Protein AF-A0A645BIE0-F1 (afdb_monomer_lite)

Radius of gyration: 15.41 Å; chains: 1; bounding box: 36×28×40 Å

Secondary structure (DSSP, 8-state):
-PPPSEEEEEEEEEEEEEEEESSTTS-SEEEEEEESS-EEEEE-TT-EEEEEEEEEEEGGGPPP-PPGGGEEEEEEEBTTTB-SEEEEEEESSS-EEEEEE-TT--EEEEEEESSEEEEEE-TT-EEEEEEEEEE-

Sequence (136 aa):
MDIPEGEYVLFPEGSGYFAITADANGRDIINNDNFAYPRYVSVQSGTYMYLHNAKMYPVNASPDITFSNGRYIGYLKVGVDIPTGTYKVKTFGSRGYYAITDRYDNIFANDNFTGDTYITIKDGQYLELNNCYIEK

Organism: NCBI:txid1076179

Structure (mmCIF, N/CA/C/O backbone):
data_AF-A0A645BIE0-F1
#
_entry.id   AF-A0A645BIE0-F1
#
loop_
_atom_site.group_PDB
_atom_site.id
_atom_site.type_symbol
_atom_site.label_atom_id
_atom_site.label_alt_id
_atom_site.label_comp_id
_atom_site.label_asym_id
_atom_site.label_entity_id
_atom_site.label_seq_id
_atom_site.pdbx_PDB_ins_code
_atom_site.Cartn_x
_atom_site.Cartn_y
_atom_site.Cartn_z
_atom_site.occupancy
_atom_site.B_iso_or_equiv
_atom_site.auth_seq_id
_atom_site.auth_comp_id
_atom_site.auth_asym_id
_atom_site.auth_atom_id
_atom_site.pdbx_PDB_model_num
ATOM 1 N N . MET A 1 1 ? 20.946 -4.723 -13.450 1.00 51.56 1 MET A N 1
ATOM 2 C CA . MET A 1 1 ? 20.454 -6.103 -13.276 1.00 51.56 1 MET A CA 1
ATOM 3 C C . MET A 1 1 ? 19.040 -6.087 -13.798 1.00 51.56 1 MET A C 1
ATOM 5 O O . MET A 1 1 ? 18.283 -5.242 -13.339 1.00 51.56 1 MET A O 1
ATOM 9 N N . ASP A 1 2 ? 18.732 -6.926 -14.782 1.00 80.00 2 ASP A N 1
ATOM 10 C CA . ASP A 1 2 ? 17.376 -7.009 -15.320 1.00 80.00 2 ASP A CA 1
ATOM 11 C C . ASP A 1 2 ? 16.496 -7.721 -14.295 1.00 80.00 2 ASP A C 1
ATOM 13 O O . ASP A 1 2 ? 16.809 -8.828 -13.850 1.00 80.00 2 ASP A O 1
ATOM 17 N N . ILE A 1 3 ? 15.442 -7.040 -13.859 1.00 86.50 3 ILE A N 1
ATOM 18 C CA . ILE A 1 3 ? 14.460 -7.579 -12.923 1.00 86.50 3 ILE A CA 1
ATOM 19 C C . ILE A 1 3 ? 13.402 -8.286 -13.778 1.00 86.50 3 ILE A C 1
ATOM 21 O O . ILE A 1 3 ? 12.864 -7.648 -14.685 1.00 86.50 3 ILE A O 1
ATOM 25 N N . PRO A 1 4 ? 13.117 -9.581 -13.550 1.00 91.94 4 PRO A N 1
ATOM 26 C CA . PRO A 1 4 ? 12.045 -10.263 -14.262 1.00 91.94 4 PRO A CA 1
ATOM 27 C C . PRO A 1 4 ? 10.704 -9.533 -14.124 1.00 91.94 4 PRO A C 1
ATOM 29 O O . PRO A 1 4 ? 10.431 -8.887 -13.115 1.00 91.94 4 PRO A O 1
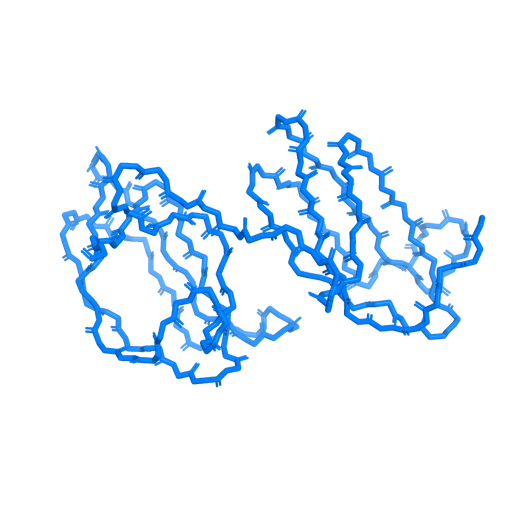ATOM 32 N N . GLU A 1 5 ? 9.846 -9.662 -15.132 1.00 93.12 5 GLU A N 1
ATOM 33 C CA . GLU A 1 5 ? 8.464 -9.202 -15.010 1.00 93.12 5 GLU A CA 1
ATOM 34 C C . GLU A 1 5 ? 7.745 -9.977 -13.895 1.00 93.12 5 GLU A C 1
ATOM 36 O O . GLU A 1 5 ? 7.874 -11.200 -13.788 1.00 93.12 5 GLU A O 1
ATOM 41 N N . GLY A 1 6 ? 6.994 -9.264 -13.055 1.00 93.00 6 GLY A N 1
ATOM 42 C CA . GLY A 1 6 ? 6.282 -9.861 -11.932 1.00 93.00 6 GLY A CA 1
ATOM 43 C C . GLY A 1 6 ? 5.854 -8.867 -10.855 1.00 93.00 6 GLY A C 1
ATOM 44 O O . GLY A 1 6 ? 6.090 -7.660 -10.948 1.00 93.00 6 GLY A O 1
ATOM 45 N N . GLU A 1 7 ? 5.209 -9.397 -9.813 1.00 91.88 7 GLU A N 1
ATOM 46 C CA . GLU A 1 7 ? 4.898 -8.651 -8.593 1.00 91.88 7 GLU A CA 1
ATOM 47 C C . GLU A 1 7 ? 6.010 -8.822 -7.555 1.00 91.88 7 GLU A C 1
ATOM 49 O O . GLU A 1 7 ? 6.486 -9.933 -7.289 1.00 91.88 7 GLU A O 1
ATOM 54 N N . TYR A 1 8 ? 6.370 -7.712 -6.918 1.00 94.25 8 TYR A N 1
ATOM 55 C CA . TYR A 1 8 ? 7.412 -7.646 -5.905 1.00 94.25 8 TYR A CA 1
ATOM 56 C C . TYR A 1 8 ? 6.922 -6.905 -4.664 1.00 94.25 8 TYR A C 1
ATOM 58 O O . TYR A 1 8 ? 6.070 -6.022 -4.751 1.00 94.25 8 TYR A O 1
ATOM 66 N N . VAL A 1 9 ? 7.505 -7.245 -3.515 1.00 95.25 9 VAL A N 1
ATOM 67 C CA . VAL A 1 9 ? 7.349 -6.518 -2.254 1.00 95.25 9 VAL A CA 1
ATOM 68 C C . VAL A 1 9 ? 8.663 -5.829 -1.914 1.00 95.25 9 VAL A C 1
ATOM 70 O O . VAL A 1 9 ? 9.726 -6.459 -1.883 1.00 95.25 9 VAL A O 1
ATOM 73 N N . LEU A 1 10 ? 8.588 -4.529 -1.654 1.00 95.56 10 LEU A N 1
ATOM 74 C CA . LEU A 1 10 ? 9.696 -3.687 -1.231 1.00 95.56 10 LEU A CA 1
ATOM 75 C C . LEU A 1 10 ? 9.637 -3.515 0.279 1.00 95.56 10 LEU A C 1
ATOM 77 O O . LEU A 1 10 ? 8.617 -3.077 0.791 1.00 95.56 10 LEU A O 1
ATOM 81 N N . PHE A 1 11 ? 10.718 -3.813 0.989 1.00 95.06 11 PHE A N 1
ATOM 82 C CA . PHE A 1 11 ? 10.843 -3.628 2.434 1.00 95.06 11 PHE A CA 1
ATOM 83 C C . PHE A 1 11 ? 11.808 -2.473 2.711 1.00 95.06 11 PHE A C 1
ATOM 85 O O . PHE A 1 11 ? 12.995 -2.616 2.402 1.00 95.06 11 PHE A O 1
ATOM 92 N N . PRO A 1 12 ? 11.342 -1.340 3.268 1.00 95.19 12 PRO A N 1
ATOM 93 C CA . PRO A 1 12 ? 12.204 -0.194 3.528 1.00 95.19 12 PRO A CA 1
ATOM 94 C C . PRO A 1 12 ? 13.133 -0.453 4.718 1.00 95.19 12 PRO A C 1
ATOM 96 O O . PRO A 1 12 ? 12.740 -1.0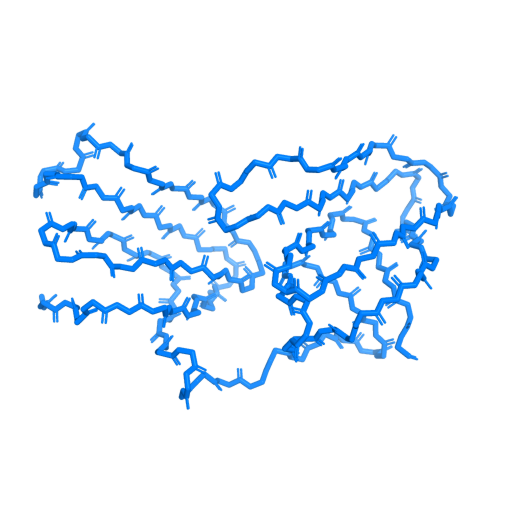49 5.720 1.00 95.19 12 PRO A O 1
ATOM 99 N N . GLU A 1 13 ? 14.354 0.067 4.647 1.00 94.25 13 GLU A N 1
ATOM 100 C CA . GLU A 1 13 ? 15.303 0.103 5.763 1.00 94.25 13 GLU A CA 1
ATOM 101 C C . GLU A 1 13 ? 15.204 1.474 6.461 1.00 94.25 13 GLU A C 1
ATOM 103 O O . GLU A 1 13 ? 16.071 2.338 6.360 1.00 94.25 13 GLU A O 1
ATOM 108 N N . GLY A 1 14 ? 14.075 1.704 7.139 1.00 90.31 14 GLY A N 1
ATOM 109 C CA . GLY A 1 14 ? 13.700 2.991 7.740 1.00 90.31 14 GLY A CA 1
ATOM 110 C C . GLY A 1 14 ? 12.736 3.777 6.849 1.00 90.31 14 GLY A C 1
ATOM 111 O O . GLY A 1 14 ? 11.536 3.772 7.103 1.00 90.31 14 GLY A O 1
ATOM 112 N N . SER A 1 15 ? 13.245 4.418 5.795 1.00 92.56 15 SER A N 1
ATOM 113 C CA . SER A 1 15 ? 12.428 5.027 4.732 1.00 92.56 15 SER A CA 1
ATOM 114 C C . SER A 1 15 ? 13.028 4.680 3.378 1.00 92.56 15 SER A C 1
ATOM 116 O O . SER A 1 15 ? 14.195 4.982 3.130 1.00 92.56 15 SER A O 1
ATOM 118 N N . GLY A 1 16 ? 12.241 4.048 2.517 1.00 96.75 16 GLY A N 1
ATOM 119 C CA . GLY A 1 16 ? 12.628 3.680 1.163 1.00 96.75 16 GLY A CA 1
ATOM 120 C C . GLY A 1 16 ? 12.117 4.678 0.130 1.00 96.75 16 GLY A C 1
ATOM 121 O O . GLY A 1 16 ? 11.178 5.435 0.381 1.00 96.75 16 GLY A O 1
ATOM 122 N N . TYR A 1 17 ? 12.728 4.641 -1.049 1.00 96.56 17 TYR A N 1
ATOM 123 C CA . TYR A 1 17 ? 12.197 5.274 -2.251 1.00 96.56 17 TYR A CA 1
ATOM 124 C C . TYR A 1 17 ? 12.294 4.300 -3.416 1.00 96.56 17 TYR A C 1
ATOM 126 O O . TYR A 1 17 ? 13.300 3.597 -3.559 1.00 96.56 17 TYR A O 1
ATOM 134 N N . PHE A 1 18 ? 11.269 4.273 -4.261 1.00 95.69 18 PHE A N 1
ATOM 135 C CA . PHE A 1 18 ? 11.337 3.580 -5.539 1.00 95.69 18 PHE A CA 1
ATOM 136 C C . PHE A 1 18 ? 10.809 4.460 -6.666 1.00 95.69 18 PHE A C 1
ATOM 138 O O . PHE A 1 18 ? 9.982 5.337 -6.438 1.00 95.69 18 PHE A O 1
ATOM 145 N N . ALA A 1 19 ? 11.266 4.187 -7.884 1.00 94.88 19 ALA A N 1
ATOM 146 C CA . ALA A 1 19 ? 10.646 4.676 -9.106 1.00 94.88 19 ALA A CA 1
ATOM 147 C C . ALA A 1 19 ? 10.663 3.578 -10.167 1.00 94.88 19 ALA A C 1
ATOM 149 O O . ALA A 1 19 ? 11.680 2.912 -10.349 1.00 94.88 19 ALA A O 1
ATOM 150 N N . ILE A 1 20 ? 9.548 3.412 -10.868 1.00 94.00 20 ILE A N 1
ATOM 151 C CA . ILE A 1 20 ? 9.404 2.593 -12.067 1.00 94.00 20 ILE A CA 1
ATOM 152 C C . ILE A 1 20 ? 9.172 3.549 -13.228 1.00 94.00 20 ILE A C 1
ATOM 154 O O . ILE A 1 20 ? 8.271 4.388 -13.166 1.00 94.00 20 ILE A O 1
ATOM 158 N N . THR A 1 21 ? 9.989 3.442 -14.270 1.00 94.75 21 THR A N 1
ATOM 159 C CA . THR A 1 21 ? 9.982 4.361 -15.408 1.00 94.75 21 THR A CA 1
ATOM 160 C C . THR A 1 21 ? 9.888 3.627 -16.740 1.00 94.75 21 THR A C 1
ATOM 162 O O . THR A 1 21 ? 10.343 2.489 -16.870 1.00 94.75 21 THR A O 1
ATOM 165 N N . ALA A 1 22 ? 9.302 4.279 -17.745 1.00 93.56 22 ALA A N 1
ATOM 166 C CA . ALA A 1 22 ? 9.220 3.756 -19.111 1.00 93.56 22 ALA A CA 1
ATOM 167 C C . ALA A 1 22 ? 10.539 3.925 -19.891 1.00 93.56 22 ALA A C 1
ATOM 169 O O . ALA A 1 22 ? 10.721 3.330 -20.951 1.00 93.56 22 ALA A O 1
ATOM 170 N N . ASP A 1 23 ? 11.474 4.727 -19.370 1.00 91.38 23 ASP A N 1
ATOM 171 C CA . ASP A 1 23 ? 12.783 4.961 -19.975 1.00 91.38 23 ASP A CA 1
ATOM 172 C C . ASP A 1 23 ? 13.938 4.777 -18.982 1.00 91.38 23 ASP A C 1
ATOM 174 O O . ASP A 1 23 ? 13.806 5.021 -17.781 1.00 91.38 23 ASP A O 1
ATOM 178 N N . ALA A 1 24 ? 15.105 4.401 -19.509 1.00 88.19 24 ALA A N 1
ATOM 179 C CA . ALA A 1 24 ? 16.295 4.086 -18.720 1.00 88.19 24 ALA A CA 1
ATOM 180 C C . ALA A 1 24 ? 16.923 5.289 -17.989 1.00 88.19 24 ALA A C 1
ATOM 182 O O . ALA A 1 24 ? 17.760 5.099 -17.111 1.00 88.19 24 ALA A O 1
ATOM 183 N N . ASN A 1 25 ? 16.560 6.524 -18.350 1.00 88.75 25 ASN A N 1
ATOM 184 C CA . ASN A 1 25 ? 17.093 7.742 -17.731 1.00 88.75 25 ASN A CA 1
ATOM 185 C C 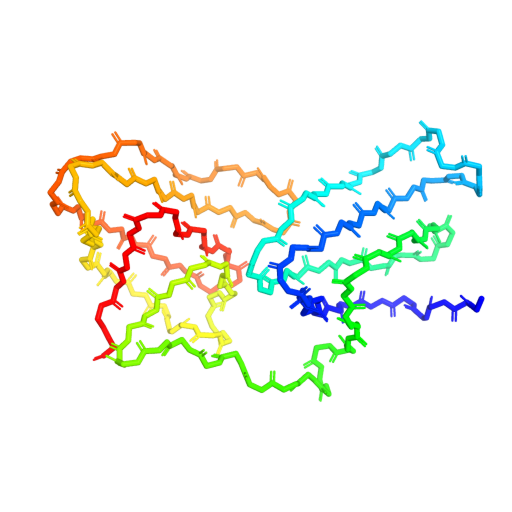. ASN A 1 25 ? 16.216 8.244 -16.577 1.00 88.75 25 ASN A C 1
ATOM 187 O O . ASN A 1 25 ? 16.543 9.268 -15.980 1.00 88.75 25 ASN A O 1
ATOM 191 N N . GLY A 1 26 ? 15.100 7.566 -16.291 1.00 86.88 26 GLY A N 1
ATOM 192 C CA . GLY A 1 26 ? 14.223 7.886 -15.170 1.00 86.88 26 GLY A CA 1
ATOM 193 C C . GLY A 1 26 ? 13.366 9.143 -15.359 1.00 86.88 26 GLY A C 1
ATOM 194 O O . GLY A 1 26 ? 13.020 9.783 -14.369 1.00 86.88 26 GLY A O 1
ATOM 195 N N . ARG A 1 27 ? 13.066 9.545 -16.603 1.00 88.88 27 ARG A N 1
ATOM 196 C CA . ARG A 1 27 ? 12.314 10.780 -16.898 1.00 88.88 27 ARG A CA 1
ATOM 197 C C . ARG A 1 27 ? 10.814 10.540 -17.027 1.00 88.88 27 ARG A C 1
ATOM 199 O O . ARG A 1 27 ? 10.035 11.411 -16.656 1.00 88.88 27 ARG A O 1
ATOM 206 N N . ASP A 1 28 ? 10.428 9.383 -17.543 1.00 93.75 28 ASP A N 1
ATOM 207 C CA . ASP A 1 28 ? 9.041 8.980 -17.746 1.00 93.75 28 ASP A CA 1
ATOM 208 C C . ASP A 1 28 ? 8.584 8.074 -16.596 1.00 93.75 28 ASP A C 1
ATOM 210 O O . ASP A 1 28 ? 8.752 6.854 -16.643 1.00 93.75 28 ASP A O 1
ATOM 214 N N . ILE A 1 29 ? 8.114 8.687 -15.505 1.00 92.88 29 ILE A N 1
ATOM 215 C CA . ILE A 1 29 ? 7.723 7.987 -14.275 1.00 92.88 29 ILE A CA 1
ATOM 216 C C . ILE A 1 29 ? 6.340 7.359 -14.451 1.00 92.88 29 ILE A C 1
ATOM 218 O O . ILE A 1 29 ? 5.352 8.059 -14.649 1.00 92.88 29 ILE A O 1
ATOM 222 N N . ILE A 1 30 ? 6.281 6.036 -14.295 1.00 91.69 30 ILE A N 1
ATOM 223 C CA . ILE A 1 30 ? 5.039 5.258 -14.255 1.00 91.69 30 ILE A CA 1
ATOM 224 C C . ILE A 1 30 ? 4.497 5.209 -12.823 1.00 91.69 30 ILE A C 1
ATOM 226 O O . ILE A 1 30 ? 3.305 5.397 -12.606 1.00 91.69 30 ILE A O 1
ATOM 230 N N . ASN A 1 31 ? 5.366 4.932 -11.847 1.00 90.50 31 ASN A N 1
ATOM 231 C CA . ASN A 1 31 ? 5.012 4.884 -10.429 1.00 90.50 31 ASN A CA 1
ATOM 232 C C . ASN A 1 31 ? 6.248 5.214 -9.583 1.00 90.50 31 ASN A C 1
ATOM 234 O O . ASN A 1 31 ? 7.340 4.726 -9.874 1.00 90.50 31 ASN A O 1
ATOM 238 N N . ASN A 1 32 ? 6.093 6.022 -8.544 1.00 93.25 32 ASN A N 1
ATOM 239 C CA . ASN A 1 32 ? 7.110 6.235 -7.530 1.00 93.25 32 ASN A CA 1
ATOM 240 C C . ASN A 1 32 ? 6.469 6.509 -6.167 1.00 93.25 32 ASN A C 1
ATOM 242 O O . ASN A 1 32 ? 5.379 7.066 -6.083 1.00 93.25 32 ASN A O 1
ATOM 246 N N . ASP A 1 33 ? 7.175 6.166 -5.093 1.00 92.50 33 ASP A N 1
ATOM 247 C CA . ASP A 1 33 ? 6.732 6.487 -3.735 1.00 92.50 33 ASP A CA 1
ATOM 248 C C . ASP A 1 33 ? 7.924 6.642 -2.784 1.00 92.50 33 ASP A C 1
ATOM 250 O O . ASP A 1 33 ? 8.967 6.000 -2.951 1.00 92.50 33 ASP A O 1
ATOM 254 N N . ASN A 1 34 ? 7.739 7.469 -1.753 1.00 94.12 34 ASN A N 1
ATOM 255 C CA . ASN A 1 34 ? 8.551 7.457 -0.542 1.00 94.12 34 ASN A CA 1
ATOM 256 C C . ASN A 1 34 ? 7.788 6.679 0.530 1.00 94.12 34 ASN A C 1
ATOM 258 O O . ASN A 1 34 ? 6.716 7.097 0.961 1.00 94.12 34 ASN A O 1
ATOM 262 N N . PHE A 1 35 ? 8.348 5.570 1.005 1.00 92.75 35 PHE A N 1
ATOM 263 C CA . PHE A 1 35 ? 7.594 4.611 1.806 1.00 92.75 35 PHE A CA 1
ATOM 264 C C . PHE A 1 35 ? 8.306 4.208 3.095 1.00 92.75 35 PHE A C 1
ATOM 266 O O . PHE A 1 35 ? 9.502 3.925 3.115 1.00 92.75 35 PHE A O 1
ATOM 273 N N . ALA A 1 36 ? 7.536 4.131 4.181 1.00 91.31 36 ALA A N 1
ATOM 274 C CA . ALA A 1 36 ? 8.005 3.694 5.502 1.00 91.31 36 ALA A CA 1
ATOM 275 C C . ALA A 1 36 ? 7.514 2.285 5.889 1.00 91.31 36 ALA A C 1
ATOM 277 O O . ALA A 1 36 ? 7.983 1.705 6.864 1.00 91.31 36 ALA A O 1
ATOM 278 N N . TYR A 1 37 ? 6.589 1.717 5.112 1.00 91.12 37 TYR A N 1
ATOM 279 C CA . TYR A 1 37 ? 6.072 0.355 5.268 1.00 91.12 37 TYR A CA 1
ATOM 280 C C . TYR A 1 37 ? 6.245 -0.415 3.970 1.00 91.12 37 TYR A C 1
ATOM 282 O O . TYR A 1 37 ? 6.380 0.232 2.931 1.00 91.12 37 TYR A O 1
ATOM 290 N N . PRO A 1 38 ? 6.202 -1.758 3.991 1.00 93.19 38 PRO A N 1
ATOM 291 C CA . PRO A 1 38 ? 6.344 -2.525 2.770 1.00 93.19 38 PRO A CA 1
ATOM 292 C C . PRO A 1 38 ? 5.402 -2.070 1.650 1.00 93.19 38 PRO A C 1
ATOM 294 O O . PRO A 1 38 ? 4.285 -1.623 1.912 1.00 93.19 38 PRO A O 1
ATOM 297 N N . ARG A 1 39 ? 5.874 -2.137 0.404 1.00 92.81 39 ARG A N 1
ATOM 298 C CA . ARG A 1 39 ? 5.129 -1.699 -0.786 1.00 92.81 39 ARG A CA 1
ATOM 299 C C . ARG A 1 39 ? 5.072 -2.801 -1.819 1.00 92.81 39 ARG A C 1
ATOM 301 O O . ARG A 1 39 ? 6.098 -3.394 -2.135 1.00 92.81 39 ARG A O 1
ATOM 308 N N . TYR A 1 40 ? 3.889 -3.032 -2.371 1.00 92.69 40 TYR A N 1
ATOM 309 C CA . TYR A 1 40 ? 3.736 -3.890 -3.537 1.00 92.69 40 TYR A CA 1
ATOM 310 C C . TYR A 1 40 ? 3.979 -3.075 -4.798 1.00 92.69 40 TYR A C 1
ATOM 312 O O . TYR A 1 40 ? 3.440 -1.983 -4.944 1.00 92.69 40 TYR A O 1
ATOM 320 N N . VAL A 1 41 ? 4.765 -3.622 -5.717 1.00 92.44 41 VAL A N 1
ATOM 321 C CA . VAL A 1 41 ? 5.009 -3.022 -7.029 1.00 92.44 41 VAL A CA 1
ATOM 322 C C . VAL A 1 41 ? 4.927 -4.077 -8.121 1.00 92.44 41 VAL A C 1
ATOM 324 O O . VAL A 1 41 ? 5.107 -5.272 -7.880 1.00 92.44 41 VAL A O 1
ATOM 327 N N . SER A 1 42 ? 4.645 -3.635 -9.341 1.00 91.00 42 SER A N 1
ATOM 328 C CA . SER A 1 42 ? 4.644 -4.484 -10.530 1.00 91.00 42 SER A CA 1
ATOM 329 C C . SER A 1 42 ? 5.735 -4.034 -11.483 1.00 91.00 42 SER A C 1
ATOM 331 O O . SER A 1 42 ? 5.714 -2.894 -11.938 1.00 91.00 42 SER A O 1
ATOM 333 N N . VAL A 1 43 ? 6.652 -4.935 -11.810 1.00 91.88 43 VAL A N 1
ATOM 334 C CA . VAL A 1 43 ? 7.657 -4.718 -12.852 1.00 91.88 43 VAL A CA 1
ATOM 335 C C . VAL A 1 43 ? 7.126 -5.336 -14.136 1.00 91.88 43 VAL A C 1
ATOM 337 O O . VAL A 1 43 ? 6.743 -6.502 -14.127 1.00 91.88 43 VAL A O 1
ATOM 340 N N . GLN A 1 44 ? 7.083 -4.563 -15.221 1.00 92.56 44 GLN A N 1
ATOM 341 C CA . GLN A 1 44 ? 6.674 -5.025 -16.553 1.00 92.56 44 GLN A CA 1
ATOM 342 C C . GLN A 1 44 ? 7.871 -5.035 -17.502 1.00 92.56 44 GLN A C 1
ATOM 344 O O . GLN A 1 44 ? 8.805 -4.243 -17.335 1.00 92.56 44 GLN A O 1
ATOM 349 N N . SER A 1 45 ? 7.847 -5.897 -18.520 1.00 91.31 45 SER A N 1
ATOM 350 C CA . SER A 1 45 ? 8.873 -5.869 -19.564 1.00 91.31 45 SER A CA 1
ATOM 351 C C . SER A 1 45 ? 9.010 -4.473 -20.188 1.00 91.31 45 SER A C 1
ATOM 353 O O . SER A 1 45 ? 8.019 -3.800 -20.467 1.00 91.31 45 SER A O 1
ATOM 355 N N . GLY A 1 46 ? 10.252 -4.025 -20.386 1.00 89.19 46 GLY A N 1
ATOM 356 C CA . GLY A 1 46 ? 10.553 -2.696 -20.928 1.00 89.19 46 GLY A CA 1
ATOM 357 C C . GLY A 1 46 ? 10.471 -1.543 -19.921 1.00 89.19 46 GLY A C 1
ATOM 358 O O . GLY A 1 46 ? 10.719 -0.407 -20.312 1.00 89.19 46 GLY A O 1
ATOM 359 N N . THR A 1 47 ? 10.171 -1.811 -18.645 1.00 93.19 47 THR A N 1
ATOM 360 C CA . THR A 1 47 ? 10.261 -0.805 -17.573 1.00 93.19 47 THR A CA 1
ATOM 361 C C . THR A 1 47 ? 11.599 -0.873 -16.841 1.00 93.19 47 THR A C 1
ATOM 363 O O . THR A 1 47 ? 12.285 -1.896 -16.840 1.00 93.19 47 THR A O 1
ATOM 366 N N . TYR A 1 48 ? 11.974 0.233 -16.205 1.00 92.62 48 TYR A N 1
ATOM 367 C CA . TYR A 1 48 ? 13.216 0.380 -15.453 1.00 92.62 48 TYR A CA 1
ATOM 368 C C . TYR A 1 48 ? 12.893 0.729 -14.009 1.00 92.62 48 TYR A C 1
ATOM 370 O O . TYR A 1 48 ? 12.029 1.563 -13.759 1.00 92.62 48 TYR A O 1
ATOM 378 N N . MET A 1 49 ? 13.587 0.108 -13.054 1.00 92.19 49 MET A N 1
ATOM 379 C CA . MET A 1 49 ? 13.356 0.353 -11.634 1.00 92.19 49 MET A CA 1
ATOM 380 C C . MET A 1 49 ? 14.583 0.969 -10.964 1.00 92.19 49 MET A C 1
ATOM 382 O O . MET A 1 49 ? 15.692 0.441 -11.050 1.00 92.19 49 MET A O 1
ATOM 386 N N . TYR A 1 50 ? 14.355 2.054 -10.233 1.00 94.06 50 TYR A N 1
ATOM 387 C CA . TYR A 1 50 ? 15.265 2.591 -9.234 1.00 94.06 50 TYR A CA 1
ATOM 388 C C . TYR A 1 50 ? 14.742 2.232 -7.843 1.00 94.06 50 TYR A C 1
ATOM 390 O O . TYR A 1 50 ? 13.564 2.436 -7.556 1.00 94.06 50 TYR A O 1
ATOM 398 N N . LEU A 1 51 ? 15.614 1.717 -6.976 1.00 95.44 51 LEU A N 1
ATOM 399 C CA . LEU A 1 51 ? 15.287 1.383 -5.593 1.00 95.44 51 LEU A CA 1
ATOM 400 C C . LEU A 1 51 ? 16.384 1.906 -4.670 1.00 95.44 51 LEU A C 1
ATOM 402 O O . LEU A 1 51 ? 17.568 1.654 -4.893 1.00 95.44 51 LEU A O 1
ATOM 406 N N . HIS A 1 52 ? 15.982 2.615 -3.622 1.00 96.50 52 HIS A N 1
ATOM 407 C CA . HIS A 1 52 ? 16.880 3.177 -2.628 1.00 96.50 52 HIS A CA 1
ATOM 408 C C . HIS A 1 52 ? 16.422 2.818 -1.215 1.00 96.50 52 HIS A C 1
ATOM 410 O O . HIS A 1 52 ? 15.237 2.924 -0.895 1.00 96.50 52 HIS A O 1
ATOM 416 N N . ASN A 1 53 ? 17.387 2.428 -0.375 1.00 97.19 53 ASN A N 1
ATOM 417 C CA . ASN A 1 53 ? 17.201 2.125 1.045 1.00 97.19 53 ASN A CA 1
ATOM 418 C C . ASN A 1 53 ? 16.066 1.119 1.327 1.0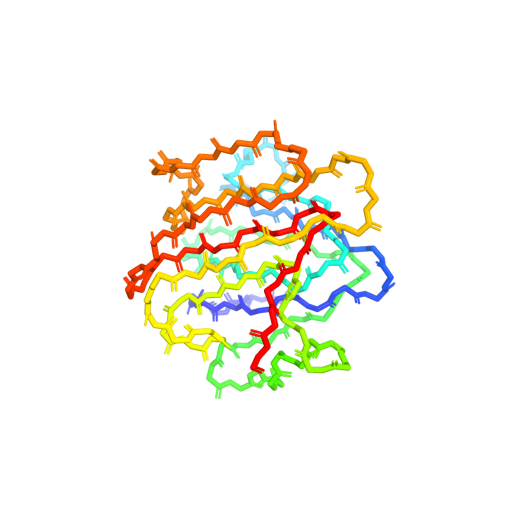0 97.19 53 ASN A C 1
ATOM 420 O O . ASN A 1 53 ? 15.234 1.305 2.217 1.00 97.19 53 ASN A O 1
ATOM 424 N N . ALA A 1 54 ? 16.001 0.070 0.510 1.00 97.06 54 ALA A N 1
ATOM 425 C CA . ALA A 1 54 ? 14.999 -0.976 0.613 1.00 97.06 54 ALA A CA 1
ATOM 426 C C . ALA A 1 54 ? 15.499 -2.285 -0.008 1.00 97.06 54 ALA A C 1
ATOM 428 O O . ALA A 1 54 ? 16.353 -2.289 -0.898 1.00 97.06 54 ALA A O 1
ATOM 429 N N . LYS A 1 55 ? 14.916 -3.398 0.435 1.00 96.06 55 LYS A N 1
ATOM 430 C CA . LYS A 1 55 ? 15.094 -4.729 -0.156 1.00 96.06 55 LYS A CA 1
ATOM 431 C C . LYS A 1 55 ? 13.882 -5.086 -0.996 1.00 96.06 55 LYS A C 1
ATOM 433 O O . LYS A 1 55 ? 12.767 -4.736 -0.634 1.00 96.06 55 LYS A O 1
ATOM 438 N N . MET A 1 56 ? 14.092 -5.809 -2.087 1.00 95.88 56 MET A N 1
ATOM 439 C CA . MET A 1 56 ? 13.027 -6.254 -2.983 1.00 95.88 56 MET A CA 1
ATOM 440 C C . MET A 1 56 ? 12.965 -7.778 -3.011 1.00 95.88 56 MET A C 1
ATOM 442 O O . MET A 1 56 ? 13.995 -8.432 -3.169 1.00 95.88 56 MET A O 1
ATOM 446 N N . TYR A 1 57 ? 11.756 -8.325 -2.908 1.00 95.75 57 TYR A N 1
ATOM 447 C CA . TYR A 1 57 ? 11.490 -9.760 -2.980 1.00 95.75 57 TYR A CA 1
ATOM 448 C C . TYR A 1 57 ? 10.357 -10.031 -3.971 1.00 95.75 57 TYR A C 1
ATOM 450 O O . TYR A 1 57 ? 9.375 -9.289 -3.956 1.00 95.75 57 TYR A O 1
ATOM 458 N N . PRO A 1 58 ? 10.436 -11.077 -4.811 1.00 94.69 58 PRO A N 1
ATOM 459 C CA . PRO A 1 58 ? 9.254 -11.595 -5.495 1.00 94.69 58 PRO A CA 1
ATOM 460 C C . PRO A 1 58 ? 8.165 -11.927 -4.467 1.00 94.69 58 PRO A C 1
ATOM 462 O O . PRO A 1 58 ? 8.489 -12.467 -3.410 1.00 94.69 58 PRO A O 1
ATOM 465 N N . VAL A 1 59 ? 6.890 -11.651 -4.761 1.00 91.44 59 VAL A N 1
ATOM 466 C CA . VAL A 1 59 ? 5.785 -11.886 -3.801 1.00 91.44 59 VAL A CA 1
ATOM 467 C C . VAL A 1 59 ? 5.754 -13.330 -3.285 1.00 91.44 59 VAL A C 1
ATOM 469 O O . VAL A 1 59 ? 5.539 -13.561 -2.103 1.00 91.44 59 VAL A O 1
ATOM 472 N N . ASN A 1 60 ? 6.030 -14.316 -4.141 1.00 90.50 60 ASN A N 1
ATOM 473 C CA . ASN A 1 60 ? 6.034 -15.735 -3.761 1.00 90.50 60 ASN A CA 1
ATOM 474 C C . ASN A 1 60 ? 7.242 -16.169 -2.905 1.00 90.50 60 ASN A C 1
ATOM 476 O O . ASN A 1 60 ? 7.315 -17.325 -2.493 1.00 90.50 60 ASN A O 1
ATOM 480 N N . ALA A 1 61 ? 8.193 -15.268 -2.674 1.00 92.69 61 ALA A N 1
ATOM 481 C CA . ALA A 1 61 ? 9.390 -15.489 -1.877 1.00 92.69 61 ALA A CA 1
ATOM 482 C C . ALA A 1 61 ? 9.605 -14.356 -0.858 1.00 92.69 61 ALA A C 1
ATOM 484 O O . ALA A 1 61 ? 10.704 -14.226 -0.310 1.00 92.69 61 ALA A O 1
ATOM 485 N N . SER A 1 62 ? 8.594 -13.506 -0.629 1.00 92.19 62 SER A N 1
ATOM 486 C CA . SER A 1 62 ? 8.709 -12.416 0.331 1.00 92.19 62 SER A CA 1
ATOM 487 C C . SER A 1 62 ? 8.594 -12.946 1.757 1.00 92.19 62 SER A C 1
ATOM 489 O O . SER A 1 62 ? 7.831 -13.879 2.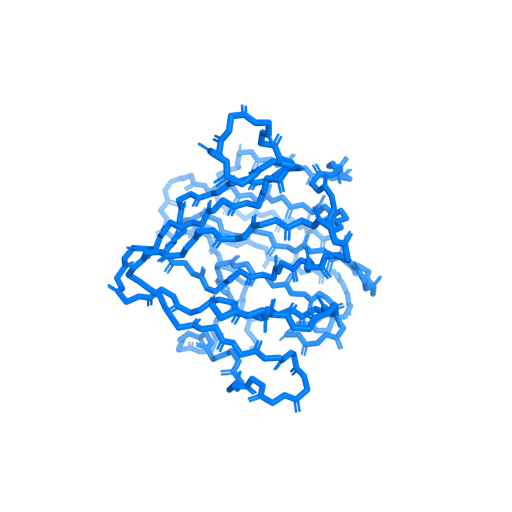009 1.00 92.19 62 SER A O 1
ATOM 491 N N . PRO A 1 63 ? 9.304 -12.338 2.717 1.00 89.06 63 PRO A N 1
ATOM 492 C CA . PRO A 1 63 ? 8.981 -12.515 4.125 1.00 89.06 63 PRO A CA 1
ATOM 493 C C . PRO A 1 63 ? 7.514 -12.158 4.394 1.00 89.06 63 PRO A C 1
ATOM 495 O O . PRO A 1 63 ? 6.966 -11.267 3.738 1.00 89.06 63 PRO A O 1
ATOM 498 N N . ASP A 1 64 ? 6.910 -12.806 5.390 1.00 83.19 64 ASP A N 1
ATOM 499 C CA . ASP A 1 64 ? 5.593 -12.408 5.884 1.00 83.19 64 ASP A CA 1
ATOM 500 C C . ASP A 1 64 ? 5.643 -10.964 6.379 1.00 83.19 64 ASP A C 1
ATOM 502 O O . ASP A 1 64 ? 6.557 -10.565 7.114 1.00 83.19 64 ASP A O 1
ATOM 506 N N . ILE A 1 65 ? 4.631 -10.177 6.023 1.00 83.69 65 ILE A N 1
ATOM 507 C CA . ILE A 1 65 ? 4.520 -8.826 6.546 1.00 83.69 65 ILE A CA 1
ATOM 508 C C . ILE A 1 65 ? 3.884 -8.895 7.937 1.00 83.69 65 ILE A C 1
ATOM 510 O O . ILE A 1 65 ? 2.674 -9.041 8.107 1.00 83.69 65 ILE A O 1
ATOM 514 N N . THR A 1 66 ? 4.721 -8.812 8.970 1.00 67.06 66 THR A N 1
ATOM 515 C CA . THR A 1 66 ? 4.265 -8.798 10.362 1.00 67.06 66 THR A CA 1
ATOM 516 C C . THR A 1 66 ? 4.049 -7.373 10.851 1.00 67.06 66 THR A C 1
ATOM 518 O O . THR A 1 66 ? 4.995 -6.591 10.952 1.00 67.06 66 THR A O 1
ATOM 521 N N . PHE A 1 67 ? 2.817 -7.056 11.237 1.00 73.00 67 PHE A N 1
ATOM 522 C CA . PHE A 1 67 ? 2.465 -5.777 11.843 1.00 73.00 67 PHE A CA 1
ATOM 523 C C . PHE A 1 67 ? 2.334 -5.921 13.370 1.00 73.00 67 PHE A C 1
ATOM 525 O O . PHE A 1 67 ? 1.829 -6.923 13.886 1.00 73.00 67 PHE A O 1
ATOM 532 N N . SER A 1 68 ? 2.936 -4.975 14.097 1.00 68.62 68 SER A N 1
ATOM 533 C CA . SER A 1 68 ? 3.378 -5.178 15.483 1.00 68.62 68 SER A CA 1
ATOM 534 C C . SER A 1 68 ? 2.234 -5.271 16.496 1.00 68.62 68 SER A C 1
ATOM 536 O O . SER A 1 68 ? 1.175 -4.668 16.335 1.00 68.62 68 SER A O 1
ATOM 538 N N . ASN A 1 69 ? 2.473 -6.008 17.587 1.00 81.62 69 ASN A N 1
ATOM 539 C CA . ASN A 1 69 ? 1.598 -6.055 18.765 1.00 81.62 69 ASN A CA 1
ATOM 540 C C . ASN A 1 69 ? 0.121 -6.380 18.454 1.00 81.62 69 ASN A C 1
ATOM 542 O O . ASN A 1 69 ? -0.777 -5.822 19.083 1.00 81.62 69 ASN A O 1
ATOM 546 N N . GLY A 1 70 ? -0.131 -7.268 17.484 1.00 85.31 70 GLY A N 1
ATOM 547 C CA . GLY A 1 70 ? -1.489 -7.698 17.131 1.00 85.31 70 GLY A CA 1
ATOM 548 C C . GLY A 1 70 ? -2.301 -6.637 16.387 1.00 85.31 70 GLY A C 1
ATOM 549 O O . GLY A 1 70 ? -3.520 -6.594 16.522 1.00 85.31 70 GLY A O 1
ATOM 550 N N . ARG A 1 71 ? -1.646 -5.752 15.632 1.00 92.00 71 ARG A N 1
ATOM 551 C CA . ARG A 1 71 ? -2.305 -4.694 14.858 1.00 92.00 71 ARG A CA 1
ATOM 552 C C . ARG A 1 71 ? -1.848 -4.728 13.416 1.00 92.00 71 ARG A C 1
ATOM 554 O O . ARG A 1 71 ? -0.651 -4.811 13.198 1.00 92.00 71 ARG A O 1
ATOM 561 N N . TYR A 1 72 ? -2.761 -4.571 12.467 1.00 93.44 72 TYR A N 1
ATOM 562 C CA . TYR A 1 72 ? -2.452 -4.236 11.078 1.00 93.44 72 TYR A CA 1
ATOM 563 C C . TYR A 1 72 ? -2.180 -2.732 10.949 1.00 93.44 72 TYR A C 1
ATOM 565 O O . TYR A 1 72 ? -2.954 -1.922 11.466 1.00 93.44 72 TYR A O 1
ATOM 573 N N . ILE A 1 73 ? -1.092 -2.364 10.270 1.00 93.25 73 ILE A N 1
ATOM 574 C CA . ILE A 1 73 ? -0.666 -0.978 9.998 1.00 93.25 73 ILE A CA 1
ATOM 575 C C . ILE A 1 73 ? -0.053 -0.901 8.596 1.00 93.25 73 ILE A C 1
ATOM 577 O O . ILE A 1 73 ? 0.221 -1.932 7.995 1.00 93.25 73 ILE A O 1
ATOM 581 N N . GLY A 1 74 ? 0.229 0.299 8.089 1.00 92.25 74 GLY A N 1
ATOM 582 C CA . GLY A 1 74 ? 0.974 0.453 6.841 1.00 92.25 74 GLY A CA 1
ATOM 583 C C . GLY A 1 74 ? 0.162 0.071 5.605 1.00 92.25 74 GLY A C 1
ATOM 584 O O . GLY A 1 74 ? -1.008 0.420 5.516 1.00 92.25 74 GLY A O 1
ATOM 585 N N . TYR A 1 75 ? 0.793 -0.587 4.632 1.00 93.06 75 TYR A N 1
ATOM 586 C CA . TYR A 1 75 ? 0.190 -0.911 3.336 1.00 93.06 75 TYR A CA 1
ATOM 587 C C . TYR A 1 75 ? 0.023 -2.426 3.188 1.00 93.06 75 TYR A C 1
ATOM 589 O O . TYR A 1 75 ? 0.971 -3.175 3.414 1.00 93.06 75 TYR A O 1
ATOM 597 N N . LEU A 1 76 ? -1.192 -2.857 2.855 1.00 93.50 76 LEU A N 1
ATOM 598 C CA . LEU A 1 76 ? -1.664 -4.238 2.965 1.00 93.50 76 LEU A CA 1
ATOM 599 C C . LEU A 1 76 ? -2.328 -4.681 1.663 1.00 93.50 76 LEU A C 1
ATOM 601 O O . LEU A 1 76 ? -3.212 -3.984 1.169 1.00 93.50 76 LEU A O 1
ATOM 605 N N . LYS A 1 77 ? -1.996 -5.868 1.155 1.00 93.88 77 LYS A N 1
ATOM 606 C CA . LYS A 1 77 ? -2.743 -6.540 0.087 1.00 93.88 77 LYS A CA 1
ATOM 607 C C . LYS A 1 77 ? -3.846 -7.407 0.695 1.00 93.88 77 LYS A C 1
ATOM 609 O O . LYS A 1 77 ? -3.592 -8.346 1.452 1.00 93.88 77 LYS A O 1
ATOM 614 N N . VAL A 1 78 ? -5.094 -7.094 0.368 1.00 95.38 78 VAL A N 1
ATOM 615 C CA . VAL A 1 78 ? -6.272 -7.787 0.902 1.00 95.38 78 VAL A CA 1
ATOM 616 C C . VAL A 1 78 ? -6.389 -9.171 0.265 1.00 95.38 78 VAL A C 1
ATOM 618 O O . VAL A 1 78 ? -6.285 -9.307 -0.952 1.00 95.38 78 VAL A O 1
ATOM 621 N N . GLY A 1 79 ? -6.591 -10.191 1.100 1.00 93.88 79 GLY A N 1
ATOM 622 C CA . GLY A 1 79 ? -6.532 -11.607 0.721 1.00 93.88 79 GLY A CA 1
ATOM 623 C C . GLY A 1 79 ? -5.154 -12.250 0.913 1.00 93.88 79 GLY A C 1
ATOM 624 O O . GLY A 1 79 ? -5.053 -13.474 0.905 1.00 93.88 79 GLY A O 1
ATOM 625 N N . VAL A 1 80 ? -4.110 -11.443 1.141 1.00 91.12 80 VAL A N 1
ATOM 626 C CA . VAL A 1 80 ? -2.740 -11.909 1.415 1.00 91.12 80 VAL A CA 1
ATOM 627 C C . VAL A 1 80 ? -2.330 -11.524 2.835 1.00 91.12 80 VAL A C 1
ATOM 629 O O . VAL A 1 80 ? -2.156 -12.394 3.684 1.00 91.12 80 VAL A O 1
ATOM 632 N N . ASP A 1 81 ? -2.260 -10.223 3.119 1.00 92.06 81 ASP A N 1
ATOM 633 C CA . ASP A 1 81 ? -1.793 -9.702 4.409 1.00 92.06 81 ASP A CA 1
ATOM 634 C C . ASP A 1 81 ? -2.927 -9.608 5.432 1.00 92.06 81 ASP A C 1
ATOM 636 O O . ASP A 1 81 ? -2.746 -9.858 6.626 1.00 92.06 81 ASP A O 1
ATOM 640 N N . ILE A 1 82 ? -4.121 -9.246 4.959 1.00 93.50 82 ILE A N 1
ATOM 641 C CA . ILE A 1 82 ? -5.335 -9.081 5.759 1.00 93.50 82 ILE A CA 1
ATOM 642 C C . ILE A 1 82 ? -6.513 -9.772 5.056 1.00 93.50 82 ILE A C 1
ATOM 644 O O . ILE A 1 82 ? -6.686 -9.590 3.848 1.00 93.50 82 ILE A O 1
ATOM 648 N N . PRO A 1 83 ? -7.336 -10.573 5.761 1.00 95.25 83 PRO A N 1
ATOM 649 C CA . PRO A 1 83 ? -8.531 -11.165 5.167 1.00 95.25 83 PRO A CA 1
ATOM 650 C C . PRO A 1 83 ? -9.536 -10.110 4.683 1.00 95.25 83 PRO A C 1
ATOM 652 O O . PRO A 1 83 ? -9.548 -8.966 5.130 1.00 95.25 83 PRO A O 1
ATOM 655 N N . THR A 1 84 ? -10.427 -10.506 3.778 1.00 98.12 84 THR A N 1
ATOM 656 C CA . THR A 1 84 ? -11.563 -9.664 3.382 1.00 98.12 84 THR A CA 1
ATOM 657 C C . THR A 1 84 ? -12.535 -9.484 4.542 1.00 98.12 84 THR A C 1
ATOM 659 O O . THR A 1 84 ? -12.797 -10.440 5.275 1.00 98.12 84 THR A O 1
ATOM 662 N N . GLY A 1 85 ? -13.165 -8.318 4.651 1.00 98.19 85 GLY A N 1
ATOM 663 C CA . GLY A 1 85 ? -14.176 -8.095 5.677 1.00 98.19 85 GLY A CA 1
ATOM 664 C C . GLY A 1 85 ? -14.461 -6.629 5.954 1.00 98.19 85 GLY A C 1
ATOM 665 O O . GLY A 1 85 ? -13.965 -5.730 5.273 1.00 98.19 85 GLY A O 1
ATOM 666 N N . THR A 1 86 ? -15.275 -6.405 6.981 1.00 98.38 86 THR A N 1
ATOM 667 C CA . THR A 1 86 ? -15.542 -5.078 7.531 1.00 98.38 86 THR A CA 1
ATOM 668 C C . THR A 1 86 ? -14.768 -4.914 8.828 1.00 98.38 86 THR A C 1
ATOM 670 O O . THR A 1 86 ? -14.936 -5.701 9.758 1.00 98.38 86 THR A O 1
ATOM 673 N N . TYR A 1 87 ? -13.939 -3.878 8.899 1.00 98.25 87 TYR A N 1
ATOM 674 C CA . TYR A 1 87 ? -13.027 -3.644 10.010 1.00 98.25 87 TYR A CA 1
ATOM 675 C C . TYR A 1 87 ? -13.275 -2.288 10.645 1.00 98.25 87 TYR A C 1
ATOM 677 O O . TYR A 1 87 ? -13.564 -1.310 9.954 1.00 98.25 87 TYR A O 1
ATOM 685 N N . LYS A 1 88 ? -13.109 -2.232 11.968 1.00 98.19 88 LYS A N 1
ATOM 686 C CA . LYS A 1 88 ? -12.986 -0.967 12.686 1.00 98.19 88 LYS A CA 1
ATOM 687 C C . LYS A 1 88 ? -11.547 -0.476 12.565 1.00 98.19 88 LYS A C 1
ATOM 689 O O . LYS A 1 88 ? -10.627 -1.188 12.963 1.00 98.19 88 LYS A O 1
ATOM 694 N N . VAL A 1 89 ? -11.367 0.736 12.060 1.00 98.19 89 VAL A N 1
ATOM 695 C CA . VAL A 1 89 ? -10.067 1.404 11.969 1.00 98.19 89 VAL A CA 1
ATOM 696 C C . VAL A 1 89 ? -9.988 2.449 13.071 1.00 98.19 89 VAL A C 1
ATOM 698 O O . VAL A 1 89 ? -10.911 3.250 13.222 1.00 98.19 89 VAL A O 1
ATOM 701 N N . LYS A 1 90 ? -8.900 2.436 13.840 1.00 97.38 90 LYS A N 1
ATOM 702 C CA . LYS A 1 90 ? -8.674 3.332 14.982 1.00 97.38 90 LYS A CA 1
ATOM 703 C C . LYS A 1 90 ? -7.463 4.219 14.726 1.00 97.38 90 LYS A C 1
ATOM 705 O O . LYS A 1 90 ? -6.452 3.744 14.212 1.00 97.38 90 LYS A O 1
ATOM 710 N N . THR A 1 91 ? -7.518 5.490 15.106 1.00 97.00 91 THR A N 1
ATOM 711 C CA . THR A 1 91 ? -6.349 6.381 15.046 1.00 97.00 91 THR A CA 1
ATOM 712 C C . THR A 1 91 ? -5.354 6.086 16.179 1.00 97.00 91 THR A C 1
ATOM 714 O O . THR A 1 91 ? -5.743 5.708 17.283 1.00 97.00 91 THR A O 1
ATOM 717 N N . PHE A 1 92 ? -4.050 6.288 15.948 1.00 93.50 92 PHE A N 1
ATOM 718 C CA . PHE A 1 92 ? -3.060 6.303 17.043 1.00 93.50 92 PHE A CA 1
ATOM 719 C C . PHE A 1 92 ? -3.117 7.598 17.870 1.00 93.50 92 PHE A C 1
ATOM 721 O O . PHE A 1 92 ? -2.679 7.621 19.018 1.00 93.50 92 PHE A O 1
ATOM 728 N N . GLY A 1 93 ? -3.652 8.675 17.288 1.00 90.69 93 GLY A N 1
ATOM 729 C CA . GLY A 1 93 ? -3.794 9.988 17.915 1.00 90.69 93 GLY A CA 1
ATOM 730 C C . GLY A 1 93 ? -5.114 10.654 17.539 1.00 90.69 93 GLY A C 1
ATOM 731 O O . GLY A 1 93 ? -6.153 10.005 17.507 1.00 90.69 93 GLY A O 1
ATOM 732 N N . SER A 1 94 ? -5.086 11.952 17.234 1.00 90.38 94 SER A N 1
ATOM 733 C CA . SER A 1 94 ? -6.302 12.717 16.922 1.00 90.38 94 SER A CA 1
ATOM 734 C C . SER A 1 94 ? -6.838 12.487 15.508 1.00 90.38 94 SER A C 1
ATOM 736 O O . SER A 1 94 ? -8.046 12.577 15.303 1.00 90.38 94 SER A O 1
ATOM 738 N N . ARG A 1 95 ? -5.961 12.199 14.540 1.00 96.19 95 ARG A N 1
ATOM 739 C CA . ARG A 1 95 ? -6.303 12.004 13.126 1.00 96.19 95 ARG A CA 1
ATOM 740 C C . ARG A 1 95 ? -5.568 10.821 12.526 1.00 96.19 95 ARG A C 1
ATOM 742 O O . ARG A 1 95 ? -4.400 10.603 12.842 1.00 96.19 95 ARG A O 1
ATOM 749 N N . GLY A 1 96 ? -6.240 10.116 11.632 1.00 97.50 96 GLY A N 1
ATOM 750 C CA . GLY A 1 96 ? -5.662 9.073 10.800 1.00 97.50 96 GLY A CA 1
ATOM 751 C C . GLY A 1 96 ? -6.186 9.180 9.381 1.00 97.50 96 GLY A C 1
ATOM 752 O O . GLY A 1 96 ? -7.147 9.900 9.109 1.00 97.50 96 GLY A O 1
ATOM 753 N N . TYR A 1 97 ? -5.530 8.457 8.490 1.00 97.69 97 TYR A N 1
ATOM 754 C CA . TYR A 1 97 ? -5.913 8.356 7.096 1.00 97.69 97 TYR A CA 1
ATOM 755 C C . TYR A 1 97 ? -5.940 6.895 6.683 1.00 97.69 97 TYR A C 1
ATOM 757 O O . TYR A 1 97 ? -5.028 6.144 7.036 1.00 97.69 97 TYR A O 1
ATOM 765 N N . TYR A 1 98 ? -6.959 6.518 5.918 1.00 98.19 98 TYR A N 1
ATOM 766 C CA . TYR A 1 98 ? -6.949 5.260 5.189 1.00 98.19 98 TYR A CA 1
ATOM 767 C C . TYR A 1 98 ? -7.212 5.496 3.707 1.00 98.19 98 TYR A C 1
ATOM 769 O O . TYR A 1 98 ? -7.914 6.441 3.343 1.00 98.19 98 TYR A O 1
ATOM 777 N N . ALA A 1 99 ? -6.708 4.591 2.876 1.00 98.00 99 ALA A N 1
ATOM 778 C CA . ALA A 1 99 ? -7.095 4.468 1.478 1.00 98.00 99 ALA A CA 1
ATOM 779 C C . ALA A 1 99 ? -7.324 3.004 1.128 1.00 98.00 99 ALA A C 1
ATOM 781 O O . ALA A 1 99 ? -6.571 2.134 1.555 1.00 98.00 99 ALA A O 1
ATOM 782 N N . ILE A 1 100 ? -8.358 2.745 0.340 1.00 98.44 100 ILE A N 1
ATOM 783 C CA . ILE A 1 100 ? -8.606 1.473 -0.320 1.00 98.44 100 ILE A CA 1
ATOM 784 C C . ILE A 1 100 ? -8.463 1.731 -1.808 1.00 98.44 100 ILE A C 1
ATOM 786 O O . ILE A 1 100 ? -9.239 2.505 -2.378 1.00 98.44 100 ILE A O 1
ATOM 790 N N . THR A 1 101 ? -7.496 1.077 -2.430 1.00 96.50 101 THR A N 1
ATOM 791 C CA . THR A 1 101 ? -7.172 1.264 -3.842 1.00 96.50 101 THR A CA 1
ATOM 792 C C . THR A 1 101 ? -7.150 -0.063 -4.586 1.00 96.50 101 THR A C 1
ATOM 794 O O . THR A 1 101 ? -7.221 -1.145 -3.992 1.00 96.50 101 THR A O 1
ATOM 797 N N . ASP A 1 102 ? -7.075 0.011 -5.910 1.00 92.56 102 ASP A N 1
ATOM 798 C CA . ASP A 1 102 ? -6.512 -1.082 -6.694 1.00 92.56 102 ASP A CA 1
ATOM 799 C C . ASP A 1 102 ? -4.972 -1.004 -6.700 1.00 92.56 102 ASP A C 1
ATOM 801 O O . ASP A 1 102 ? -4.358 -0.213 -5.981 1.00 92.56 102 ASP A O 1
ATOM 805 N N . ARG A 1 103 ? -4.341 -1.851 -7.518 1.00 82.50 103 ARG A N 1
ATOM 806 C CA . ARG A 1 103 ? -2.879 -1.904 -7.695 1.00 82.50 103 ARG A CA 1
ATOM 807 C C . ARG A 1 103 ? -2.269 -0.696 -8.422 1.00 82.50 103 ARG A C 1
ATOM 809 O O . ARG A 1 103 ? -1.051 -0.632 -8.538 1.00 82.50 103 ARG A O 1
ATOM 816 N N . TYR A 1 104 ? -3.095 0.163 -9.015 1.00 80.50 104 TYR A N 1
ATOM 817 C CA . TYR A 1 104 ? -2.696 1.327 -9.812 1.00 80.50 104 TYR A CA 1
ATOM 818 C C . TYR A 1 104 ? -3.105 2.630 -9.117 1.00 80.50 104 TYR A C 1
ATOM 820 O O . TYR A 1 104 ? -3.269 3.657 -9.772 1.00 80.50 104 TYR A O 1
ATOM 828 N N . ASP A 1 105 ? -3.313 2.562 -7.801 1.00 83.44 105 ASP A N 1
ATOM 829 C CA . ASP A 1 105 ? -3.698 3.676 -6.942 1.00 83.44 105 ASP A CA 1
ATOM 830 C C . ASP A 1 105 ? -5.049 4.321 -7.308 1.00 83.44 105 ASP A C 1
ATOM 832 O O . ASP A 1 105 ? -5.368 5.420 -6.847 1.00 83.44 105 ASP A O 1
ATOM 836 N N . ASN A 1 106 ? -5.910 3.623 -8.066 1.00 92.31 106 ASN A N 1
ATOM 837 C CA . ASN A 1 106 ? -7.289 4.065 -8.250 1.00 92.31 106 ASN A CA 1
ATOM 838 C C . ASN A 1 106 ? -8.034 3.917 -6.924 1.00 92.31 106 ASN A C 1
ATOM 840 O O . ASN A 1 106 ? -8.200 2.813 -6.402 1.00 92.31 106 ASN A O 1
ATOM 844 N N . ILE A 1 107 ? -8.499 5.040 -6.384 1.00 97.25 107 ILE A N 1
ATOM 845 C CA . ILE A 1 107 ? -9.128 5.101 -5.066 1.00 97.25 107 ILE A CA 1
ATOM 846 C C . ILE A 1 107 ? -10.577 4.614 -5.148 1.00 97.25 107 ILE A C 1
ATOM 848 O O . ILE A 1 107 ? -11.412 5.209 -5.828 1.00 97.25 107 ILE A O 1
ATOM 852 N N . PHE A 1 108 ? -10.895 3.566 -4.388 1.00 98.06 108 PHE A N 1
ATOM 853 C CA . PHE A 1 108 ? -12.271 3.133 -4.134 1.00 98.06 108 PHE A CA 1
ATOM 854 C C . PHE A 1 108 ? -12.897 3.886 -2.960 1.00 98.06 108 PHE A C 1
ATOM 856 O O . PHE A 1 108 ? -14.072 4.245 -3.008 1.00 98.06 108 PHE A O 1
ATOM 863 N N . ALA A 1 109 ? -12.123 4.097 -1.895 1.00 98.38 109 ALA A N 1
ATOM 864 C CA . ALA A 1 109 ? -12.528 4.862 -0.723 1.00 98.38 109 ALA A CA 1
ATOM 865 C C . ALA A 1 109 ? -11.292 5.375 0.013 1.00 98.38 109 ALA A C 1
ATOM 867 O O . ALA A 1 109 ? -10.315 4.649 0.159 1.00 98.38 109 ALA A O 1
ATOM 868 N N . ASN A 1 110 ? -11.344 6.597 0.520 1.00 98.44 110 ASN A N 1
ATOM 869 C CA . ASN A 1 110 ? -10.348 7.126 1.435 1.00 98.44 110 ASN A CA 1
ATOM 870 C C . ASN A 1 110 ? -10.991 8.149 2.367 1.00 98.44 110 ASN A C 1
ATOM 872 O O . ASN A 1 110 ? -12.037 8.717 2.053 1.00 98.44 110 ASN A O 1
ATOM 876 N N . ASP A 1 111 ? -10.372 8.380 3.518 1.00 98.50 111 ASP A N 1
ATOM 877 C CA . ASP A 1 111 ? -10.821 9.427 4.429 1.00 98.50 111 ASP A CA 1
ATOM 878 C C . ASP A 1 111 ? -9.696 9.884 5.357 1.00 98.50 111 ASP A C 1
ATOM 880 O O . ASP A 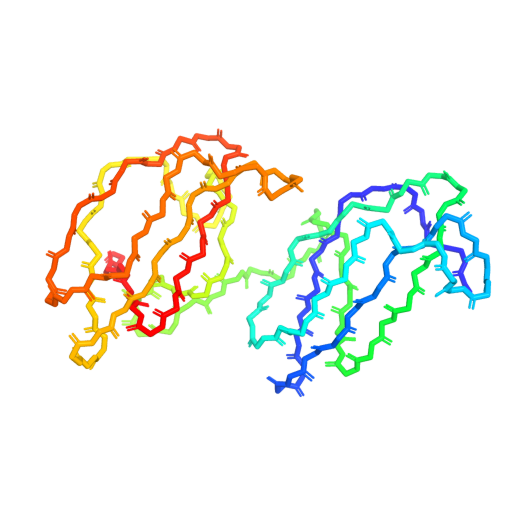1 111 ? -8.851 9.090 5.771 1.00 98.50 111 ASP A O 1
ATOM 884 N N . ASN A 1 112 ? -9.738 11.163 5.729 1.00 98.19 112 ASN A N 1
ATOM 885 C CA . ASN A 1 112 ? -9.014 11.703 6.871 1.00 98.19 112 ASN A CA 1
ATOM 886 C C . ASN A 1 112 ? -9.988 11.792 8.050 1.00 98.19 112 ASN A C 1
ATOM 888 O O . ASN A 1 112 ? -10.783 12.725 8.143 1.00 98.19 112 ASN A O 1
ATOM 892 N N . PHE A 1 113 ? -9.896 10.850 8.980 1.00 98.25 113 PHE A N 1
ATOM 893 C CA . PHE A 1 113 ? -10.892 10.662 10.030 1.00 98.25 113 PHE A CA 1
ATOM 894 C C . PHE A 1 113 ? -10.320 10.925 11.430 1.00 98.25 113 PHE A C 1
ATOM 896 O O . PHE A 1 113 ? -9.104 10.965 11.644 1.00 98.25 113 PHE A O 1
ATOM 903 N N . THR A 1 114 ? -11.213 11.111 12.403 1.00 97.25 114 THR A N 1
ATOM 904 C CA . THR A 1 114 ? -10.883 11.258 13.829 1.00 97.25 114 THR A CA 1
ATOM 905 C C . THR A 1 114 ? -11.566 10.162 14.640 1.00 97.25 114 THR A C 1
ATOM 907 O O . THR A 1 114 ? -12.751 9.910 14.427 1.00 97.25 114 THR A O 1
ATOM 910 N N . GLY A 1 115 ? -10.867 9.571 15.611 1.00 94.44 115 GLY A N 1
ATOM 911 C CA . GLY A 1 115 ? -11.412 8.501 16.450 1.00 94.44 115 GLY A CA 1
ATOM 912 C C . GLY A 1 115 ? -11.472 7.168 15.707 1.00 94.44 115 GLY A C 1
ATOM 913 O O . GLY A 1 115 ? -10.450 6.687 15.222 1.00 94.44 115 GLY A O 1
ATOM 914 N N . ASP A 1 116 ? -12.665 6.584 15.613 1.00 96.31 116 ASP A N 1
ATOM 915 C CA . ASP A 1 116 ? -12.868 5.290 14.966 1.00 96.31 116 ASP A CA 1
ATOM 916 C C . ASP A 1 116 ? -13.733 5.443 13.710 1.00 96.31 116 ASP A C 1
ATOM 918 O O . ASP A 1 116 ? -14.708 6.196 13.704 1.00 96.31 116 ASP A O 1
ATOM 922 N N . THR A 1 117 ? -13.429 4.665 12.675 1.00 98.00 117 THR A N 1
ATOM 923 C CA . THR A 1 117 ? -14.281 4.505 11.487 1.00 98.00 117 THR A CA 1
ATOM 924 C C . THR A 1 117 ? -14.430 3.029 11.122 1.00 98.00 117 THR A C 1
ATOM 926 O O . THR A 1 117 ? -13.784 2.166 11.720 1.00 98.00 117 THR A O 1
ATOM 929 N N . TYR A 1 118 ? -15.293 2.723 10.157 1.00 98.31 118 TYR A N 1
ATOM 930 C CA . TYR A 1 118 ? -15.456 1.380 9.611 1.00 98.31 118 TYR A CA 1
ATOM 931 C C . TYR A 1 118 ? -15.180 1.375 8.117 1.00 98.31 118 TYR A C 1
ATOM 933 O O . TYR A 1 118 ? -15.701 2.206 7.377 1.00 98.31 118 TYR A O 1
ATOM 941 N N . ILE A 1 119 ? -14.404 0.391 7.679 1.00 98.56 119 ILE A N 1
ATOM 942 C CA . ILE A 1 119 ? -14.095 0.168 6.269 1.00 98.56 119 ILE A CA 1
ATOM 943 C C . ILE A 1 119 ? -14.523 -1.234 5.865 1.00 98.56 119 ILE A C 1
ATOM 945 O O . ILE A 1 119 ? -14.548 -2.137 6.698 1.00 98.56 119 ILE A O 1
ATOM 949 N N . THR A 1 120 ? -14.839 -1.432 4.588 1.00 98.44 120 THR A N 1
ATOM 950 C CA . THR A 1 120 ? -15.049 -2.767 4.018 1.00 98.44 120 THR A CA 1
ATOM 951 C C . THR A 1 120 ? -14.058 -2.981 2.892 1.00 98.44 120 THR A C 1
ATOM 953 O O . THR A 1 120 ? -14.034 -2.203 1.942 1.00 98.44 120 THR A O 1
ATOM 956 N N . ILE A 1 121 ? -13.267 -4.042 3.012 1.00 98.50 121 ILE A N 1
ATOM 957 C CA . ILE A 1 121 ? -12.205 -4.406 2.078 1.00 98.50 121 ILE A CA 1
ATOM 958 C C . ILE A 1 121 ? -12.484 -5.767 1.443 1.00 98.50 121 ILE A C 1
ATOM 960 O O . ILE A 1 121 ? -13.014 -6.682 2.081 1.00 98.50 121 ILE A O 1
ATOM 964 N N . LYS A 1 122 ? -12.138 -5.886 0.166 1.00 98.38 122 LYS A N 1
ATOM 965 C CA . LYS A 1 122 ? -12.390 -7.037 -0.703 1.00 98.38 122 LYS A CA 1
ATOM 966 C C . LYS A 1 122 ? -11.083 -7.562 -1.280 1.00 98.38 122 LYS A C 1
ATOM 968 O O . LYS A 1 122 ? -10.101 -6.834 -1.364 1.00 98.38 122 LYS A O 1
ATOM 973 N N . ASP A 1 123 ? -11.109 -8.826 -1.684 1.00 97.69 123 ASP A N 1
ATOM 974 C CA . ASP A 1 123 ? -9.954 -9.526 -2.240 1.00 97.69 123 ASP A CA 1
ATOM 975 C C . ASP A 1 123 ? -9.346 -8.755 -3.422 1.00 97.69 123 ASP A C 1
ATOM 977 O O . ASP A 1 123 ? -10.075 -8.178 -4.234 1.00 97.69 123 ASP A O 1
ATOM 981 N N . GLY A 1 124 ? -8.014 -8.701 -3.478 1.00 93.81 124 GLY A N 1
ATOM 982 C CA . GLY A 1 124 ? -7.270 -7.995 -4.525 1.00 93.81 124 GLY A CA 1
ATOM 983 C C . GLY A 1 124 ? -7.195 -6.469 -4.377 1.00 93.81 124 GLY A C 1
ATOM 984 O O . GLY A 1 124 ? -6.522 -5.826 -5.183 1.00 93.81 124 GLY A O 1
ATOM 985 N N . GLN A 1 125 ? -7.844 -5.879 -3.369 1.00 97.31 125 GLN A N 1
ATOM 986 C CA . GLN A 1 125 ? -7.646 -4.469 -3.023 1.00 97.31 125 GLN A CA 1
ATOM 987 C C . GLN A 1 125 ? -6.353 -4.263 -2.233 1.00 97.31 125 GLN A C 1
ATOM 989 O O . GLN A 1 125 ? -5.787 -5.200 -1.663 1.00 97.31 125 GLN A O 1
ATOM 994 N N . TYR A 1 126 ? -5.933 -3.006 -2.155 1.00 95.50 126 TYR A N 1
ATOM 995 C CA . TYR A 1 126 ? -4.835 -2.565 -1.312 1.00 95.50 126 TYR A CA 1
ATOM 996 C C . TYR A 1 126 ? -5.357 -1.583 -0.272 1.00 95.50 126 TYR A C 1
ATOM 998 O O . TYR A 1 126 ? -6.170 -0.716 -0.586 1.00 95.50 126 TYR A O 1
ATOM 1006 N N . LEU A 1 127 ? -4.928 -1.757 0.974 1.00 96.50 127 LEU A N 1
ATOM 1007 C CA . LEU A 1 127 ? -5.312 -0.930 2.107 1.00 96.50 127 LEU A CA 1
ATOM 1008 C C . LEU A 1 127 ? -4.081 -0.204 2.644 1.00 96.50 127 LEU A C 1
ATOM 1010 O O . LEU A 1 127 ? -3.152 -0.837 3.138 1.00 96.50 127 LEU A O 1
ATOM 1014 N N . GLU A 1 128 ? -4.110 1.121 2.597 1.00 95.38 128 GLU A N 1
ATOM 1015 C CA . GLU A 1 128 ? -3.149 1.979 3.275 1.00 95.38 128 GLU A CA 1
ATOM 1016 C C . GLU A 1 128 ? -3.725 2.472 4.606 1.00 95.38 128 GLU A C 1
ATOM 1018 O O . GLU A 1 128 ? -4.858 2.948 4.664 1.00 95.38 128 GLU A O 1
ATOM 1023 N N . LEU A 1 129 ? -2.930 2.385 5.671 1.00 95.38 129 LEU A N 1
ATOM 1024 C CA . LEU A 1 129 ? -3.224 2.868 7.014 1.00 95.38 129 LEU A CA 1
ATOM 1025 C C . LEU A 1 129 ? -2.103 3.804 7.472 1.00 95.38 129 LEU A C 1
ATOM 1027 O O . LEU A 1 129 ? -1.007 3.366 7.833 1.00 95.38 129 LEU A O 1
ATOM 1031 N N . ASN A 1 130 ? -2.400 5.102 7.511 1.00 94.31 130 ASN A N 1
ATOM 1032 C CA . ASN A 1 130 ? -1.490 6.143 7.976 1.00 94.31 130 ASN A CA 1
ATOM 1033 C C . ASN A 1 130 ? -1.971 6.718 9.310 1.00 94.31 130 ASN A C 1
ATOM 1035 O O . ASN A 1 130 ? -3.100 7.195 9.441 1.00 94.31 130 ASN A O 1
ATOM 1039 N N . ASN A 1 131 ? -1.102 6.659 10.323 1.00 94.56 131 ASN A N 1
ATOM 1040 C CA . ASN A 1 131 ? -1.402 7.045 11.709 1.00 94.56 131 ASN A CA 1
ATOM 1041 C C . ASN A 1 131 ? -2.684 6.399 12.286 1.00 94.56 131 ASN A C 1
ATOM 1043 O O . ASN A 1 131 ? -3.362 6.956 13.155 1.00 94.56 131 ASN A O 1
ATOM 1047 N N . CYS A 1 132 ? -3.015 5.206 11.801 1.00 96.12 132 CYS A N 1
ATOM 1048 C CA . CYS A 1 132 ? -4.143 4.405 12.244 1.00 96.12 132 CYS A CA 1
ATOM 1049 C C . CYS A 1 132 ? -3.826 2.910 12.128 1.00 96.12 132 CYS A C 1
ATOM 1051 O O . CYS A 1 132 ? -2.778 2.526 11.604 1.00 96.12 132 CYS A O 1
ATOM 1053 N N . TYR A 1 133 ? -4.701 2.078 12.684 1.00 95.94 133 TYR A N 1
ATOM 1054 C CA . TYR A 1 133 ? -4.518 0.636 12.751 1.00 95.94 133 TYR A CA 1
ATOM 1055 C C . TYR A 1 133 ? -5.849 -0.114 12.809 1.00 95.94 133 TYR A C 1
ATOM 1057 O O . TYR A 1 133 ? -6.895 0.453 13.138 1.00 95.94 133 TYR A O 1
ATOM 1065 N N . ILE A 1 134 ? -5.778 -1.415 12.542 1.00 96.50 134 ILE A N 1
ATOM 1066 C CA . ILE A 1 134 ? -6.848 -2.391 12.781 1.00 96.50 134 ILE A CA 1
ATOM 1067 C C . ILE A 1 134 ? -6.314 -3.424 13.776 1.00 96.50 134 ILE A C 1
ATOM 1069 O O . ILE A 1 134 ? -5.178 -3.869 13.643 1.00 96.50 134 ILE A O 1
ATOM 1073 N N . GLU A 1 135 ? -7.093 -3.800 14.787 1.00 92.56 135 GLU A N 1
ATOM 1074 C CA . GLU A 1 135 ? -6.723 -4.902 15.693 1.00 92.56 135 GLU A CA 1
ATOM 1075 C C . GLU A 1 135 ? -6.932 -6.251 14.992 1.00 92.56 135 GLU A C 1
ATOM 1077 O O . GLU A 1 135 ? -7.943 -6.437 14.313 1.00 92.56 135 GLU A O 1
ATOM 1082 N N . LYS A 1 136 ? -5.952 -7.152 15.123 1.00 80.69 136 LYS A N 1
ATOM 1083 C CA . LYS A 1 136 ? -5.994 -8.513 14.580 1.00 80.69 136 LYS A CA 1
ATOM 1084 C C . LYS A 1 136 ? -6.828 -9.445 15.454 1.00 80.69 136 LYS A C 1
ATOM 1086 O O . LYS A 1 136 ? -6.754 -9.308 16.695 1.00 80.69 136 LYS A O 1
#

Foldseek 3Di:
DDDDWAKKKKAAQQKKKKFKALDPVRPHTQDIDTFRGIDIDTDDPNIDMDIDRIDMDHPVGDDQRDDPDQKDAFKDQEPRNHDFFKFKKAALDQWKKKFKAANSRHTPDIDTDGGIDIDGDDHRIMMHIGRIITGD

pLDDT: mean 92.74, std 6.45, range [51.56, 98.56]